Protein AF-A0A1A8GFJ2-F1 (afdb_monomer_lite)

pLDDT: mean 91.42, std 7.44, range [63.09, 98.38]

Structure (mmCIF, N/CA/C/O backbone):
data_AF-A0A1A8GFJ2-F1
#
_entry.id   AF-A0A1A8GFJ2-F1
#
loop_
_atom_site.group_PDB
_atom_site.id
_atom_site.type_symbol
_atom_site.label_atom_id
_atom_site.label_alt_id
_atom_site.label_comp_id
_atom_site.label_asym_id
_atom_site.label_entity_id
_atom_site.label_seq_id
_atom_site.pdbx_PDB_ins_code
_atom_site.Cartn_x
_atom_site.Cartn_y
_atom_site.Cartn_z
_atom_site.occupancy
_atom_site.B_iso_or_equiv
_atom_site.auth_seq_id
_atom_site.auth_comp_id
_atom_site.auth_asym_id
_atom_site.auth_atom_id
_atom_site.pdbx_PDB_model_num
ATOM 1 N N . MET A 1 1 ? -6.091 -4.956 21.523 1.00 66.31 1 MET A N 1
ATOM 2 C CA . MET A 1 1 ? -6.459 -4.159 20.341 1.00 66.31 1 MET A CA 1
ATOM 3 C C . MET A 1 1 ? -5.233 -4.157 19.462 1.00 66.31 1 MET A C 1
ATOM 5 O O . MET A 1 1 ? -4.198 -3.723 19.943 1.00 66.31 1 MET A O 1
ATOM 9 N N . GLU A 1 2 ? -5.320 -4.753 18.282 1.00 88.50 2 GLU A N 1
ATOM 10 C CA . GLU A 1 2 ? -4.211 -4.831 17.322 1.00 88.50 2 GLU A CA 1
ATOM 11 C C . GLU A 1 2 ? -4.342 -3.667 16.326 1.00 88.50 2 GLU A C 1
ATOM 13 O O . GLU A 1 2 ? -5.463 -3.214 16.098 1.00 88.50 2 GLU A O 1
ATOM 18 N N . GLU A 1 3 ? -3.220 -3.140 15.829 1.00 96.06 3 GLU A N 1
ATOM 19 C CA . GLU A 1 3 ? -3.025 -1.946 14.977 1.00 96.06 3 GLU A CA 1
ATOM 20 C C . GLU A 1 3 ? -4.206 -0.961 14.793 1.00 96.06 3 GLU A C 1
ATOM 22 O O . GLU A 1 3 ? -4.127 0.161 15.292 1.00 96.06 3 GLU A O 1
ATOM 27 N N . ILE A 1 4 ? -5.278 -1.332 14.073 1.00 96.69 4 ILE A N 1
ATOM 28 C CA . ILE A 1 4 ? -6.417 -0.449 13.721 1.00 96.69 4 ILE A CA 1
ATOM 29 C C . ILE A 1 4 ? -7.792 -0.900 14.243 1.00 96.69 4 ILE A C 1
ATOM 31 O O . ILE A 1 4 ? -8.807 -0.288 13.904 1.00 96.69 4 ILE A O 1
ATOM 35 N N . SER A 1 5 ? -7.852 -1.950 15.066 1.00 95.62 5 SER A N 1
ATOM 36 C CA . SER A 1 5 ? -9.103 -2.515 15.613 1.00 95.62 5 SER A CA 1
ATOM 37 C C . SER A 1 5 ? -10.069 -3.125 14.587 1.00 95.62 5 SER A C 1
ATOM 39 O O . SER A 1 5 ? -11.263 -3.231 14.864 1.00 95.62 5 SER A O 1
ATOM 41 N N . LEU A 1 6 ? -9.571 -3.539 13.419 1.00 95.56 6 LEU A N 1
ATOM 42 C CA . LEU A 1 6 ? -10.370 -4.234 12.409 1.00 95.56 6 LEU A CA 1
ATOM 43 C C . LEU A 1 6 ? -10.736 -5.638 12.905 1.00 95.56 6 LEU A C 1
ATOM 45 O O . LEU A 1 6 ? -9.849 -6.428 13.238 1.00 95.56 6 LEU A O 1
ATOM 49 N N . LYS A 1 7 ? -12.032 -5.955 12.980 1.00 94.62 7 LYS A N 1
ATOM 50 C CA . LYS A 1 7 ? -12.477 -7.298 13.369 1.00 94.62 7 LYS A CA 1
ATOM 51 C C . LYS A 1 7 ? -12.453 -8.233 12.158 1.00 94.62 7 LYS A C 1
ATOM 53 O O . LYS A 1 7 ? -12.678 -7.769 11.044 1.00 94.62 7 LYS A O 1
ATOM 58 N N . PRO A 1 8 ? -12.262 -9.548 12.361 1.00 93.81 8 PRO A N 1
ATOM 59 C CA . PRO A 1 8 ? -12.320 -10.521 11.270 1.00 93.81 8 PRO A CA 1
ATOM 60 C C . PRO A 1 8 ? -13.624 -10.475 10.461 1.00 93.81 8 PRO A C 1
ATOM 62 O O . PRO A 1 8 ? -13.583 -10.640 9.249 1.00 93.81 8 PRO A O 1
ATOM 65 N N . ASP A 1 9 ? -14.755 -10.200 11.117 1.00 94.38 9 ASP A N 1
ATOM 66 C CA . ASP A 1 9 ? -16.069 -10.116 10.462 1.00 94.38 9 ASP A CA 1
ATOM 67 C C . ASP A 1 9 ? -16.272 -8.805 9.673 1.00 94.38 9 A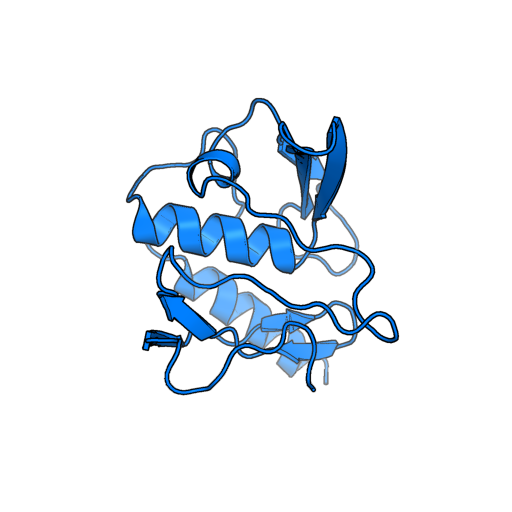SP A C 1
ATOM 69 O O . ASP A 1 9 ? -17.193 -8.719 8.865 1.00 94.38 9 ASP A O 1
ATOM 73 N N . ASP A 1 10 ? -15.408 -7.799 9.874 1.00 95.00 10 ASP A N 1
ATOM 74 C CA . ASP A 1 10 ? -15.473 -6.487 9.208 1.00 95.00 10 ASP A CA 1
ATOM 75 C C . ASP A 1 10 ? -14.618 -6.442 7.918 1.00 95.00 10 ASP A C 1
ATOM 77 O O . ASP A 1 10 ? -14.432 -5.377 7.323 1.00 95.00 10 ASP A O 1
ATOM 81 N N . VAL A 1 11 ? -14.062 -7.583 7.484 1.00 97.00 11 VAL A N 1
ATOM 82 C CA . VAL A 1 11 ? -13.230 -7.689 6.277 1.00 97.00 11 VAL A CA 1
ATOM 83 C C . VAL A 1 11 ? -13.571 -8.927 5.451 1.00 97.00 11 VAL A C 1
ATOM 85 O O . VAL A 1 11 ? -13.569 -10.057 5.932 1.00 97.00 11 VAL A O 1
ATOM 88 N N . GLN A 1 12 ? -13.786 -8.728 4.153 1.00 98.00 12 GLN A N 1
ATOM 89 C CA . GLN A 1 12 ? -13.924 -9.818 3.193 1.00 98.00 12 GLN A CA 1
ATOM 90 C C . GLN A 1 12 ? -12.591 -10.046 2.479 1.00 98.00 12 GLN A C 1
ATOM 92 O O . GLN A 1 12 ? -12.213 -9.277 1.597 1.00 98.00 12 GLN A O 1
ATOM 97 N N . VAL A 1 13 ? -11.888 -11.129 2.812 1.00 97.88 13 VAL A N 1
ATOM 98 C CA . VAL A 1 13 ? -10.660 -11.520 2.100 1.00 97.88 13 VAL A CA 1
ATOM 99 C C . VAL A 1 13 ? -10.988 -11.928 0.659 1.00 97.88 13 VAL A C 1
ATOM 101 O O . VAL A 1 13 ? -11.840 -12.783 0.424 1.00 97.88 13 VAL A O 1
ATOM 104 N N . VAL A 1 14 ? -10.292 -11.321 -0.304 1.00 97.25 14 VAL A N 1
ATOM 105 C CA . VAL A 1 14 ? -10.499 -11.519 -1.747 1.00 97.25 14 VAL A CA 1
ATOM 106 C C . VAL A 1 14 ? -9.460 -12.470 -2.320 1.00 97.25 14 VAL A C 1
ATOM 108 O O . VAL A 1 14 ? -9.794 -13.411 -3.037 1.00 97.25 14 VAL A O 1
ATOM 111 N N . CYS A 1 15 ? -8.185 -12.218 -2.023 1.00 96.31 15 CYS A N 1
ATOM 112 C CA . CYS A 1 15 ? -7.084 -13.032 -2.514 1.00 96.31 15 CYS A CA 1
ATOM 113 C C . CYS A 1 15 ? -5.829 -12.881 -1.652 1.00 96.31 15 CYS A C 1
ATOM 115 O O . CYS A 1 15 ? -5.677 -11.949 -0.858 1.00 96.31 15 CYS A O 1
ATOM 117 N N . THR A 1 16 ? -4.902 -13.810 -1.858 1.00 96.38 16 THR A N 1
ATOM 118 C CA . THR A 1 16 ? -3.529 -13.731 -1.363 1.00 96.38 16 THR A CA 1
ATOM 119 C C . THR A 1 16 ? -2.613 -13.489 -2.555 1.00 96.38 16 THR A C 1
ATOM 121 O O . THR A 1 16 ? -2.702 -14.193 -3.561 1.00 96.38 16 THR A O 1
ATOM 124 N N . LEU A 1 17 ? -1.755 -12.476 -2.458 1.00 93.44 17 LEU A N 1
ATOM 125 C CA . LEU A 1 17 ? -0.768 -12.160 -3.487 1.00 93.44 17 LEU A CA 1
ATOM 126 C C . LEU A 1 17 ? 0.481 -13.030 -3.320 1.00 93.44 17 LEU A C 1
ATOM 128 O O . LEU A 1 17 ? 0.683 -13.680 -2.292 1.00 93.44 17 LEU A O 1
ATOM 132 N N . TYR A 1 18 ? 1.338 -13.035 -4.341 1.00 89.06 18 TYR A N 1
ATOM 133 C CA . TYR A 1 18 ? 2.573 -13.809 -4.299 1.00 89.06 18 TYR A CA 1
ATOM 134 C C . TYR A 1 18 ? 3.485 -13.336 -3.148 1.00 89.06 18 TYR A C 1
ATOM 136 O O . TYR A 1 18 ? 3.626 -12.124 -2.956 1.00 89.06 18 TYR A O 1
ATOM 144 N N . PRO A 1 19 ? 4.119 -14.249 -2.385 1.00 91.44 19 PRO A N 1
ATOM 145 C CA . PRO A 1 19 ? 5.023 -13.865 -1.311 1.00 91.44 19 PRO A CA 1
ATOM 146 C C . PRO A 1 19 ? 6.226 -13.063 -1.812 1.00 91.44 19 PRO A C 1
ATOM 148 O O . PRO A 1 19 ? 6.812 -13.360 -2.854 1.00 91.44 19 PRO A O 1
ATOM 151 N N . VAL A 1 20 ? 6.631 -12.068 -1.032 1.00 88.31 20 VAL A N 1
ATOM 152 C CA . VAL A 1 20 ? 7.717 -11.141 -1.362 1.00 88.31 20 VAL A CA 1
ATOM 153 C C . VAL A 1 20 ? 8.662 -10.985 -0.182 1.00 88.31 20 VAL A C 1
ATOM 155 O O . VAL A 1 20 ? 8.240 -10.939 0.970 1.00 88.31 20 VAL A O 1
ATOM 158 N N . PHE A 1 21 ? 9.960 -10.881 -0.451 1.00 86.06 21 PHE A N 1
ATOM 159 C CA . PHE A 1 21 ? 10.929 -10.592 0.602 1.00 86.06 21 PHE A CA 1
ATOM 160 C C . PHE A 1 21 ? 10.989 -9.096 0.894 1.00 86.06 21 PHE A C 1
ATOM 162 O O . PHE A 1 21 ? 11.184 -8.279 -0.008 1.00 86.06 21 PHE A O 1
ATOM 169 N N . SER A 1 22 ? 10.901 -8.738 2.172 1.00 85.56 22 SER A N 1
ATOM 170 C CA . SER A 1 22 ? 11.206 -7.387 2.627 1.00 85.56 22 SER A CA 1
ATOM 171 C C . SER A 1 22 ? 12.702 -7.086 2.482 1.00 85.56 22 SER A C 1
ATOM 173 O O . SER A 1 22 ? 13.540 -7.981 2.337 1.00 85.56 22 SER A O 1
ATOM 175 N N . LYS A 1 23 ? 13.071 -5.805 2.595 1.00 80.44 23 LYS A N 1
ATOM 176 C CA . LYS A 1 23 ? 14.482 -5.382 2.634 1.00 80.44 23 LYS A CA 1
ATOM 177 C C . LYS A 1 23 ? 15.277 -6.086 3.745 1.00 80.44 23 LYS A C 1
ATOM 179 O O . LYS A 1 23 ? 16.475 -6.295 3.592 1.00 80.44 23 LYS A O 1
ATOM 184 N N . MET A 1 24 ? 14.611 -6.452 4.841 1.00 83.00 24 MET A N 1
ATOM 185 C CA . MET A 1 24 ? 15.208 -7.131 5.995 1.00 83.00 24 MET A CA 1
ATOM 186 C C . MET A 1 24 ? 15.280 -8.657 5.830 1.00 83.00 24 MET A C 1
ATOM 188 O O . MET A 1 24 ? 15.699 -9.341 6.754 1.00 83.00 24 MET A O 1
ATOM 192 N N . GLY A 1 25 ? 14.869 -9.203 4.680 1.00 83.38 25 GLY A N 1
ATOM 193 C CA . GLY A 1 25 ? 14.891 -10.646 4.427 1.00 83.38 25 GLY A CA 1
ATOM 194 C C . GLY A 1 25 ? 13.722 -11.412 5.049 1.00 83.38 25 GLY A C 1
ATOM 195 O O . GLY A 1 25 ? 13.754 -12.637 5.082 1.00 83.38 25 GLY A O 1
ATOM 196 N N . LEU A 1 26 ? 12.678 -10.719 5.511 1.00 88.44 26 LEU A N 1
ATOM 197 C CA . LEU A 1 26 ? 11.455 -11.366 5.989 1.00 88.44 26 LEU A CA 1
ATOM 198 C C . LEU A 1 26 ? 10.568 -11.741 4.803 1.00 88.44 26 LEU A C 1
ATOM 200 O O . LEU A 1 26 ? 10.362 -10.915 3.912 1.00 88.44 26 LEU A O 1
ATOM 204 N N . LEU A 1 27 ? 10.028 -12.959 4.807 1.00 91.19 27 LEU A N 1
ATOM 205 C CA . LEU A 1 27 ? 9.034 -13.383 3.827 1.00 91.19 27 LEU A CA 1
ATOM 206 C C . LEU A 1 27 ? 7.667 -12.797 4.202 1.00 91.19 27 LEU A C 1
ATOM 208 O O . LEU A 1 27 ? 7.099 -13.141 5.236 1.00 91.19 27 LEU A O 1
ATOM 212 N N . VAL A 1 28 ? 7.151 -11.910 3.359 1.00 92.75 28 VAL A N 1
ATOM 213 C CA . VAL A 1 28 ? 5.862 -11.236 3.529 1.00 92.75 28 VAL A CA 1
ATOM 214 C C . VAL A 1 28 ? 4.847 -11.879 2.592 1.00 92.75 28 VAL A C 1
ATOM 216 O O . VAL A 1 28 ? 5.121 -12.034 1.404 1.00 92.75 28 VAL A O 1
ATOM 219 N N . THR A 1 29 ? 3.671 -12.230 3.114 1.00 95.31 29 THR A N 1
ATOM 220 C CA . THR A 1 29 ? 2.551 -12.777 2.333 1.00 95.31 29 THR A CA 1
ATOM 221 C C . THR A 1 29 ? 1.410 -11.759 2.322 1.00 95.31 29 THR A C 1
ATOM 223 O O . THR A 1 29 ? 0.700 -11.651 3.322 1.00 95.31 29 THR A O 1
ATOM 226 N N . PRO A 1 30 ? 1.244 -10.966 1.248 1.00 96.56 30 PRO A N 1
ATOM 227 C CA . PRO A 1 30 ? 0.227 -9.922 1.214 1.00 96.56 30 PRO A CA 1
ATOM 228 C C . PRO A 1 30 ? -1.171 -10.511 1.003 1.00 96.56 30 PRO A C 1
ATOM 230 O O . PRO A 1 30 ? -1.372 -11.371 0.145 1.00 96.56 30 PRO A O 1
ATOM 233 N N . VAL A 1 31 ? -2.152 -10.004 1.747 1.00 97.62 31 VAL A N 1
ATOM 234 C CA . VAL A 1 31 ? -3.566 -10.382 1.631 1.00 97.62 31 VAL A CA 1
ATOM 235 C C . VAL A 1 31 ? -4.370 -9.144 1.251 1.00 97.62 31 VAL A C 1
ATOM 237 O O . VAL A 1 31 ? -4.166 -8.077 1.825 1.00 97.62 31 VAL A O 1
ATOM 240 N N . VAL A 1 32 ? -5.267 -9.282 0.276 1.00 98.00 32 VAL A N 1
ATOM 241 C CA . VAL A 1 32 ? -6.158 -8.207 -0.178 1.00 98.00 32 VAL A CA 1
ATOM 242 C C . VAL A 1 32 ? -7.565 -8.505 0.320 1.00 98.00 32 VAL A C 1
ATOM 244 O O . VAL A 1 32 ? -8.067 -9.617 0.132 1.00 98.00 32 VAL A O 1
ATOM 247 N N . GLY A 1 33 ? -8.207 -7.517 0.939 1.00 97.62 33 GLY A N 1
ATOM 248 C CA . GLY A 1 33 ? -9.572 -7.626 1.440 1.00 97.62 33 GLY A CA 1
ATOM 249 C C . GLY A 1 33 ? -10.388 -6.367 1.169 1.00 97.62 33 GLY A C 1
ATOM 250 O O . GLY A 1 33 ? -9.834 -5.272 1.077 1.00 97.62 33 GLY A O 1
ATOM 251 N N . PHE A 1 34 ? -11.701 -6.535 1.041 1.00 97.69 34 PHE A N 1
ATOM 252 C CA . PHE A 1 34 ? -12.653 -5.431 1.055 1.00 97.69 34 PHE A CA 1
ATOM 253 C C . PHE A 1 34 ? -13.050 -5.108 2.492 1.00 97.69 34 PHE A C 1
ATOM 255 O O . PHE A 1 34 ? -13.240 -6.012 3.305 1.00 97.69 34 PHE A O 1
ATOM 262 N N . ILE A 1 35 ? -13.173 -3.817 2.779 1.00 96.69 35 ILE A N 1
ATOM 263 C CA . ILE A 1 35 ? -13.630 -3.280 4.057 1.00 96.69 35 ILE A CA 1
ATOM 264 C C . ILE A 1 35 ? -14.826 -2.378 3.749 1.00 96.69 35 ILE A C 1
ATOM 266 O O . ILE A 1 35 ? -14.795 -1.633 2.767 1.00 96.69 35 ILE A O 1
ATOM 270 N N . GLU A 1 36 ? -15.869 -2.463 4.569 1.00 94.06 36 GLU A N 1
ATOM 271 C CA . GLU A 1 36 ? -17.062 -1.624 4.438 1.00 94.06 36 GLU A CA 1
ATOM 272 C C . GLU A 1 36 ? -16.737 -0.143 4.677 1.00 94.06 36 GLU A C 1
ATOM 274 O O . GLU A 1 36 ? -15.950 0.202 5.557 1.00 94.06 36 GLU A O 1
ATOM 279 N N . GLU A 1 37 ? -17.399 0.759 3.949 1.00 90.44 37 GLU A N 1
ATOM 280 C CA . GLU A 1 37 ? -17.190 2.212 4.086 1.00 90.44 37 GLU A CA 1
ATOM 281 C C . GLU A 1 37 ? -17.550 2.728 5.493 1.00 90.44 37 GLU A C 1
ATOM 283 O O . GLU A 1 37 ? -17.007 3.724 5.966 1.00 90.44 37 GLU A O 1
ATOM 288 N N . THR A 1 38 ? -18.433 2.016 6.197 1.00 93.00 38 THR A N 1
ATOM 289 C CA . THR A 1 38 ? -18.829 2.324 7.577 1.00 93.00 38 THR A CA 1
ATOM 290 C C . THR A 1 38 ? -17.761 1.982 8.617 1.00 93.00 38 THR A C 1
ATOM 292 O O . THR A 1 38 ? -17.933 2.305 9.794 1.00 93.00 38 THR A O 1
ATOM 295 N N . PHE A 1 39 ? -16.682 1.294 8.236 1.00 94.75 39 PHE A N 1
ATOM 296 C CA . PHE A 1 39 ? -15.588 1.004 9.151 1.00 94.75 39 PHE A CA 1
ATOM 297 C C . PHE A 1 39 ? -14.805 2.280 9.476 1.00 94.75 39 PHE A C 1
ATOM 299 O O . PHE A 1 39 ? -14.275 2.964 8.600 1.00 94.75 39 PHE A O 1
ATOM 306 N N . HIS A 1 40 ? -14.670 2.563 10.769 1.00 94.19 40 HIS A N 1
ATOM 307 C CA . HIS A 1 40 ? -13.833 3.648 11.264 1.00 94.19 40 HIS A CA 1
ATOM 308 C C . HIS A 1 40 ? -12.652 3.067 12.053 1.00 94.19 40 HIS A C 1
ATOM 310 O O . HIS A 1 40 ? -12.864 2.480 13.120 1.00 94.19 40 HIS A O 1
ATOM 316 N N . PRO A 1 41 ? -11.407 3.215 11.560 1.00 94.88 41 PRO A N 1
ATOM 317 C CA . PRO A 1 41 ? -10.241 2.651 12.223 1.00 94.88 41 PRO A CA 1
ATOM 318 C C . PRO A 1 41 ? -10.008 3.328 13.574 1.00 94.88 41 PRO A C 1
ATOM 320 O O . PRO A 1 41 ? -10.052 4.553 13.690 1.00 94.88 41 PRO A O 1
ATOM 323 N N . THR A 1 42 ? -9.701 2.526 14.592 1.00 96.44 42 THR A N 1
ATOM 324 C CA . THR A 1 42 ? -9.265 3.017 15.905 1.00 96.44 42 THR A CA 1
ATOM 325 C C . THR A 1 42 ? -7.802 2.620 16.097 1.00 96.44 42 THR A C 1
ATOM 327 O O . THR A 1 42 ? -7.542 1.454 16.413 1.00 96.44 42 THR A O 1
ATOM 330 N N . PRO A 1 43 ? -6.841 3.536 15.858 1.00 96.56 43 PRO A N 1
ATOM 331 C CA . PRO A 1 43 ? -5.421 3.209 15.898 1.00 96.56 43 PRO A CA 1
ATOM 332 C C . PRO A 1 43 ? -4.932 2.940 17.323 1.00 96.56 43 PRO A C 1
ATOM 334 O O . PRO A 1 43 ? -5.281 3.660 18.260 1.00 96.56 43 PRO A O 1
ATOM 337 N N . ASN A 1 44 ? -4.075 1.932 17.479 1.00 97.56 44 ASN A N 1
ATOM 338 C CA . ASN A 1 44 ? -3.305 1.698 18.695 1.00 97.56 44 ASN A CA 1
ATOM 339 C C . ASN A 1 44 ? -2.142 2.706 18.770 1.00 97.56 44 ASN A C 1
ATOM 341 O O . ASN A 1 44 ? -1.182 2.561 18.013 1.00 97.56 44 ASN A O 1
ATOM 345 N N . PRO A 1 45 ? -2.153 3.691 19.689 1.00 96.25 45 PRO A N 1
ATOM 346 C CA . PRO A 1 45 ? -1.133 4.741 19.724 1.00 96.25 45 PRO A CA 1
ATOM 347 C C . PRO A 1 45 ? 0.269 4.237 20.100 1.00 96.25 45 PRO A C 1
ATOM 349 O O . PRO A 1 45 ? 1.238 4.972 19.928 1.00 96.25 45 PRO A O 1
ATOM 352 N N . ALA A 1 46 ? 0.398 3.008 20.617 1.00 96.69 46 ALA A N 1
ATOM 353 C CA . ALA A 1 46 ? 1.697 2.394 20.891 1.00 96.69 46 ALA A CA 1
ATOM 354 C C . ALA A 1 46 ? 2.426 1.926 19.616 1.00 96.69 46 ALA A C 1
ATOM 356 O O . ALA A 1 46 ? 3.647 1.791 19.629 1.00 96.69 46 ALA A O 1
ATOM 357 N N . GLU A 1 47 ? 1.689 1.685 18.528 1.00 96.56 47 GLU A N 1
ATOM 358 C CA . GLU A 1 47 ? 2.197 1.048 17.303 1.00 96.56 47 GLU A CA 1
ATOM 359 C C . GLU A 1 47 ? 1.928 1.896 16.050 1.00 96.56 47 GLU A C 1
ATOM 361 O O . GLU A 1 47 ? 2.743 1.925 15.130 1.00 96.56 47 GLU A O 1
ATOM 366 N N . VAL A 1 48 ? 0.810 2.631 16.023 1.00 97.62 48 VAL A N 1
ATOM 367 C CA . VAL A 1 48 ? 0.300 3.343 14.848 1.00 97.62 48 VAL A CA 1
ATOM 368 C C . VAL A 1 48 ? 0.210 4.842 15.127 1.00 97.62 48 VAL A C 1
ATOM 370 O O . VAL A 1 48 ? -0.574 5.300 15.956 1.00 97.62 48 VAL A O 1
AT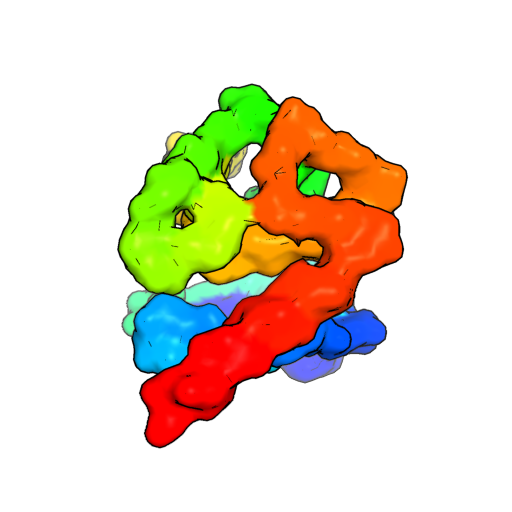OM 373 N N . SER A 1 49 ? 0.995 5.630 14.389 1.00 96.12 49 SER A N 1
ATOM 374 C CA . SER A 1 49 ? 1.041 7.094 14.531 1.00 96.12 49 SER A CA 1
ATOM 375 C C . SER A 1 49 ? -0.009 7.841 13.699 1.00 96.12 49 SER A C 1
ATOM 377 O O . SER A 1 49 ? -0.323 8.996 13.994 1.00 96.12 49 SER A O 1
ATOM 379 N N . ALA A 1 50 ? -0.524 7.220 12.635 1.00 95.81 50 ALA A N 1
ATOM 380 C CA . ALA A 1 50 ? -1.543 7.786 11.757 1.00 95.81 50 ALA A CA 1
ATOM 381 C C . ALA A 1 50 ? -2.229 6.692 10.928 1.00 95.81 50 ALA A C 1
ATOM 383 O O . ALA A 1 50 ? -1.605 5.690 10.584 1.00 95.81 50 ALA A O 1
ATOM 384 N N . VAL A 1 51 ? -3.486 6.937 10.554 1.00 96.19 51 VAL A N 1
ATOM 385 C CA . VAL A 1 51 ? -4.240 6.149 9.570 1.00 96.19 51 VAL A CA 1
ATOM 386 C C . VAL A 1 51 ? -4.790 7.115 8.527 1.00 96.19 51 VAL A C 1
ATOM 388 O O . VAL A 1 51 ? -5.287 8.182 8.883 1.00 96.19 51 VAL A O 1
ATOM 391 N N . PHE A 1 52 ? -4.669 6.761 7.253 1.00 96.25 52 PHE A N 1
ATOM 392 C CA . PHE A 1 52 ? -5.135 7.561 6.125 1.00 96.25 52 PHE A CA 1
ATOM 393 C C . PHE A 1 52 ? -5.530 6.637 4.969 1.00 96.25 52 PHE A C 1
ATOM 395 O O . PHE A 1 52 ? -5.089 5.487 4.908 1.00 96.25 52 PHE A O 1
ATOM 402 N N . THR A 1 53 ? -6.360 7.135 4.057 1.00 95.75 53 THR A N 1
ATOM 403 C CA . THR A 1 53 ? -6.786 6.417 2.853 1.00 95.75 53 THR A CA 1
ATOM 404 C C . THR A 1 53 ? -6.305 7.158 1.613 1.00 95.75 53 THR A C 1
ATOM 406 O O . THR A 1 53 ? -6.227 8.385 1.590 1.00 95.75 53 THR A O 1
ATOM 409 N N . VAL A 1 54 ? -5.948 6.401 0.578 1.00 97.44 54 VAL A N 1
ATOM 410 C CA . VAL A 1 54 ? -5.459 6.938 -0.695 1.00 97.44 54 VAL A CA 1
ATOM 411 C C . VAL A 1 54 ? -6.306 6.337 -1.814 1.00 97.44 54 VAL A C 1
ATOM 413 O O . VAL A 1 54 ? -6.476 5.114 -1.828 1.00 97.44 54 VAL A O 1
ATOM 416 N N . PRO A 1 55 ? -6.840 7.146 -2.748 1.00 97.31 55 PRO A N 1
ATOM 417 C CA . PRO A 1 55 ? -7.516 6.629 -3.932 1.00 97.31 55 PRO A CA 1
ATOM 418 C C . PRO A 1 55 ? -6.610 5.664 -4.697 1.00 97.31 55 PRO A C 1
ATOM 420 O O . PRO A 1 55 ? -5.437 5.950 -4.917 1.00 97.31 55 PRO A O 1
ATOM 423 N N . LEU A 1 56 ? -7.130 4.506 -5.102 1.00 97.50 56 LEU A N 1
ATOM 424 C CA . LEU A 1 56 ? -6.293 3.465 -5.703 1.00 97.50 56 LEU A CA 1
ATOM 425 C C . LEU A 1 56 ? -5.655 3.909 -7.034 1.00 97.50 56 LEU A C 1
ATOM 427 O O . LEU A 1 56 ? -4.545 3.496 -7.362 1.00 97.50 56 LEU A O 1
ATOM 431 N N . ASP A 1 57 ? -6.330 4.782 -7.783 1.00 97.38 57 ASP A N 1
ATOM 432 C CA . ASP A 1 57 ? -5.840 5.345 -9.044 1.00 97.38 57 ASP A CA 1
ATOM 433 C C . ASP A 1 57 ? -4.659 6.314 -8.869 1.00 97.38 57 ASP A C 1
ATOM 435 O O . ASP A 1 57 ? -3.903 6.544 -9.813 1.00 97.38 57 ASP A O 1
ATOM 439 N N . PHE A 1 58 ? -4.427 6.811 -7.654 1.00 98.12 58 PHE A N 1
ATOM 440 C CA . PHE A 1 58 ? -3.237 7.588 -7.314 1.00 98.12 58 PHE A CA 1
ATOM 441 C C . PHE A 1 58 ? -1.944 6.814 -7.605 1.00 98.12 58 PHE A C 1
ATOM 443 O O . PHE A 1 58 ? -0.968 7.388 -8.084 1.00 98.12 58 PHE A O 1
ATOM 450 N N . PHE A 1 59 ? -1.946 5.495 -7.385 1.00 97.94 59 PHE A N 1
ATOM 451 C CA . PHE A 1 59 ? -0.774 4.637 -7.580 1.00 97.94 59 PHE A CA 1
ATOM 452 C C . PHE A 1 59 ? -0.497 4.277 -9.043 1.00 97.94 59 PHE A C 1
ATOM 454 O O . PHE A 1 59 ? 0.427 3.516 -9.308 1.00 97.94 59 PHE A O 1
ATOM 461 N N . ILE A 1 60 ? -1.270 4.797 -9.997 1.00 96.75 60 ILE A N 1
ATOM 462 C CA . ILE A 1 60 ? -1.008 4.635 -11.436 1.00 96.75 60 ILE A CA 1
ATOM 463 C C . ILE A 1 60 ? -0.801 5.978 -12.148 1.00 96.75 60 ILE A C 1
ATOM 465 O O . ILE A 1 60 ? -0.648 5.996 -13.368 1.00 96.75 60 ILE A O 1
ATOM 469 N N . CYS A 1 61 ? -0.771 7.084 -11.398 1.00 96.06 61 CYS A N 1
ATOM 470 C CA . CYS A 1 61 ? -0.574 8.435 -11.914 1.00 96.06 61 CYS A CA 1
ATOM 471 C C . CYS A 1 61 ? 0.870 8.917 -11.703 1.00 96.06 61 CYS A C 1
ATOM 473 O O . CYS A 1 61 ? 1.432 8.765 -10.618 1.00 96.06 61 CYS A O 1
ATOM 475 N N . GLU A 1 62 ? 1.463 9.544 -12.721 1.00 95.75 62 GLU A N 1
ATOM 476 C CA . GLU A 1 62 ? 2.850 10.033 -12.682 1.00 95.75 62 GLU A CA 1
ATOM 477 C C . GLU A 1 62 ? 2.998 11.312 -11.842 1.00 95.75 62 GLU A C 1
ATOM 479 O O . GLU A 1 62 ? 4.041 11.557 -11.241 1.00 95.75 62 GLU A O 1
ATOM 484 N N . LYS A 1 63 ? 1.935 12.119 -11.728 1.00 95.25 63 LYS A N 1
ATOM 485 C CA . LYS A 1 63 ? 1.977 13.464 -11.122 1.00 95.25 63 LYS A CA 1
ATOM 486 C C . LYS A 1 63 ? 2.614 13.516 -9.725 1.00 95.25 63 LYS A C 1
ATOM 488 O O . LYS A 1 63 ? 3.233 14.518 -9.375 1.00 95.25 63 LYS A O 1
ATOM 493 N N . HIS A 1 64 ? 2.420 12.473 -8.920 1.00 92.19 64 HIS A N 1
ATOM 494 C CA . HIS A 1 64 ? 2.886 12.393 -7.531 1.00 92.19 64 HIS A CA 1
ATOM 495 C C . HIS A 1 64 ? 3.919 11.282 -7.315 1.00 92.19 64 HIS A C 1
ATOM 497 O O . HIS A 1 64 ? 4.208 10.920 -6.172 1.00 92.19 64 HIS A O 1
ATOM 503 N N . HIS A 1 65 ? 4.450 10.734 -8.407 1.00 97.56 65 HIS A N 1
ATOM 504 C CA . HIS A 1 65 ? 5.348 9.590 -8.436 1.00 97.56 65 HIS A CA 1
ATOM 505 C C . HIS A 1 65 ? 6.793 10.029 -8.691 1.00 97.56 65 HIS A C 1
ATOM 507 O O . HIS A 1 65 ? 7.075 10.977 -9.421 1.00 97.56 65 HIS A O 1
ATOM 513 N N . SER A 1 66 ? 7.732 9.312 -8.083 1.00 96.19 66 SER A N 1
ATOM 514 C CA . SER A 1 66 ? 9.134 9.310 -8.487 1.00 96.19 66 SER A CA 1
ATOM 515 C C . SER A 1 66 ? 9.730 7.910 -8.345 1.00 96.19 66 SER A C 1
ATOM 517 O O . SER A 1 66 ? 9.243 7.074 -7.576 1.00 96.19 66 SER A O 1
ATOM 519 N N . ALA A 1 67 ? 10.786 7.626 -9.106 1.00 94.81 67 ALA A N 1
ATOM 520 C CA . ALA A 1 67 ? 11.477 6.342 -9.070 1.00 94.81 67 ALA A CA 1
ATOM 521 C C . ALA A 1 67 ? 12.992 6.528 -8.967 1.00 94.81 67 ALA A C 1
ATOM 523 O O . ALA A 1 67 ? 13.587 7.331 -9.686 1.00 94.81 67 ALA A O 1
ATOM 524 N N . ALA A 1 68 ? 13.623 5.745 -8.091 1.00 92.94 68 ALA A N 1
ATOM 525 C CA . ALA A 1 68 ? 15.074 5.602 -8.050 1.00 92.94 68 ALA A CA 1
ATOM 526 C C . ALA A 1 68 ? 15.492 4.274 -8.694 1.00 92.94 68 ALA A C 1
ATOM 528 O O . ALA A 1 68 ? 14.956 3.217 -8.362 1.00 92.94 68 ALA A O 1
ATOM 529 N N . HIS A 1 69 ? 16.480 4.318 -9.586 1.00 89.81 69 HIS A N 1
ATOM 530 C CA . HIS A 1 69 ? 17.010 3.141 -10.280 1.00 89.81 69 HIS A CA 1
ATOM 531 C C . HIS A 1 69 ? 18.390 2.752 -9.740 1.00 89.81 69 HIS A C 1
ATOM 533 O O . HIS A 1 69 ? 19.120 3.585 -9.205 1.00 89.81 69 HIS A O 1
ATOM 539 N N . GLY A 1 70 ? 18.761 1.476 -9.885 1.00 84.38 70 GLY A N 1
ATOM 540 C CA . GLY A 1 70 ? 20.088 0.983 -9.492 1.00 84.38 70 GLY A CA 1
ATOM 541 C C . GLY A 1 70 ? 20.324 0.923 -7.979 1.00 84.38 70 GLY A C 1
ATOM 542 O O . GLY A 1 70 ? 21.472 0.886 -7.539 1.00 84.38 70 GLY A O 1
ATOM 543 N N . VAL A 1 71 ? 19.259 0.914 -7.172 1.00 82.81 71 VAL A N 1
ATOM 544 C CA . VAL A 1 71 ? 19.369 0.833 -5.710 1.00 82.81 71 VAL A CA 1
ATOM 545 C C . VAL A 1 71 ? 19.912 -0.549 -5.309 1.00 82.81 71 VAL A C 1
ATOM 547 O O . VAL A 1 71 ? 19.305 -1.566 -5.657 1.00 82.81 71 VAL A O 1
ATOM 550 N N . PRO A 1 72 ? 21.028 -0.632 -4.554 1.00 79.94 72 PRO A N 1
ATOM 551 C CA . PRO A 1 72 ? 21.602 -1.909 -4.147 1.00 79.94 72 PRO A CA 1
ATOM 552 C C . PRO A 1 72 ? 2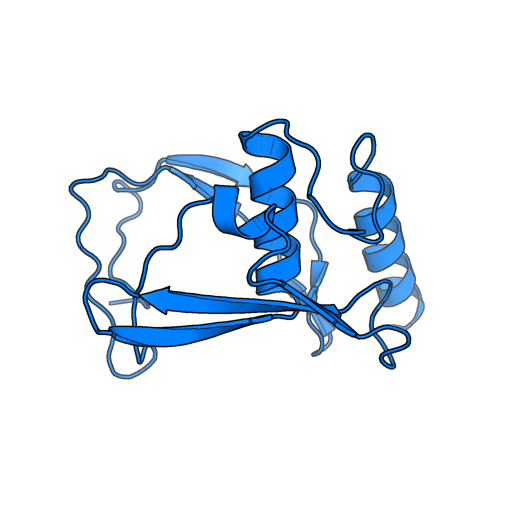0.597 -2.783 -3.398 1.00 79.94 72 PRO A C 1
ATOM 554 O O . PRO A 1 72 ? 20.021 -2.387 -2.385 1.00 79.94 72 PRO A O 1
ATOM 557 N N . GLY A 1 73 ? 20.401 -4.001 -3.899 1.00 74.81 73 GLY A N 1
ATOM 558 C CA . GLY A 1 73 ? 19.461 -4.944 -3.310 1.00 74.81 73 GLY A CA 1
ATOM 559 C C . GLY A 1 73 ? 17.993 -4.657 -3.626 1.00 74.81 73 GLY A C 1
ATOM 560 O O . GLY A 1 73 ? 17.148 -5.274 -2.993 1.00 74.81 73 GLY A O 1
ATOM 561 N N . VAL A 1 74 ? 17.666 -3.796 -4.587 1.00 76.19 74 VAL A N 1
ATOM 562 C CA . VAL A 1 74 ? 16.312 -3.672 -5.146 1.00 76.19 74 VAL A CA 1
ATOM 563 C C . VAL A 1 74 ? 16.356 -4.133 -6.600 1.00 76.19 74 VAL A C 1
ATOM 565 O O . VAL A 1 74 ? 17.258 -3.755 -7.344 1.00 76.19 74 VAL A O 1
ATOM 568 N N . LEU A 1 75 ? 15.418 -4.998 -6.991 1.00 76.62 75 LEU A N 1
ATOM 569 C CA . LEU A 1 75 ? 15.235 -5.382 -8.388 1.00 76.62 75 LEU A CA 1
ATOM 570 C C . LEU A 1 75 ? 14.197 -4.438 -9.000 1.00 76.62 75 LEU A C 1
ATOM 572 O O . LEU A 1 75 ? 13.085 -4.357 -8.486 1.00 76.62 75 LEU A O 1
ATOM 576 N N . GLY A 1 76 ? 14.569 -3.738 -10.070 1.00 83.19 76 GLY A N 1
ATOM 577 C CA . GLY A 1 76 ? 13.706 -2.738 -10.699 1.00 83.19 76 GLY A CA 1
ATOM 578 C C . GLY A 1 76 ? 13.713 -1.368 -9.994 1.00 83.19 76 GLY A C 1
ATOM 579 O O . GLY A 1 76 ? 14.579 -1.103 -9.152 1.00 83.19 76 GLY A O 1
ATOM 580 N N . PRO A 1 77 ? 12.798 -0.465 -10.385 1.00 89.94 77 PRO A N 1
ATOM 581 C CA . PRO A 1 77 ? 12.653 0.863 -9.800 1.00 89.94 77 PRO A CA 1
ATOM 582 C C . PRO A 1 77 ? 12.151 0.813 -8.351 1.00 89.94 77 PRO A C 1
ATOM 584 O O . PRO A 1 77 ? 11.221 0.089 -8.001 1.00 89.94 77 PRO A O 1
ATOM 587 N N . LEU A 1 78 ? 12.742 1.645 -7.494 1.00 92.81 78 LEU A N 1
ATOM 588 C CA . LEU A 1 78 ? 12.214 1.930 -6.164 1.00 92.81 78 LEU A CA 1
ATOM 589 C C . LEU A 1 78 ? 11.205 3.078 -6.267 1.00 92.81 78 LEU A C 1
ATOM 591 O O . LEU A 1 78 ? 11.596 4.246 -6.307 1.00 92.81 78 LEU A O 1
ATOM 595 N N . HIS A 1 79 ? 9.919 2.735 -6.309 1.00 95.44 79 HIS A N 1
ATOM 596 C CA . HIS A 1 79 ? 8.829 3.707 -6.394 1.00 95.44 79 HIS A CA 1
ATOM 597 C C . HIS A 1 79 ? 8.635 4.485 -5.088 1.00 95.44 79 HIS A C 1
ATOM 599 O O . HIS A 1 79 ? 8.719 3.926 -3.990 1.00 95.44 79 HIS A O 1
ATOM 605 N N . SER A 1 80 ? 8.337 5.773 -5.233 1.00 97.50 80 SER A N 1
ATOM 606 C CA . SER A 1 80 ? 7.933 6.698 -4.178 1.00 97.50 80 SER A CA 1
ATOM 607 C C . SER A 1 80 ? 6.716 7.496 -4.626 1.00 97.50 80 SER A C 1
ATOM 609 O O . SER A 1 80 ? 6.647 7.922 -5.776 1.00 97.50 80 SER A O 1
ATOM 611 N N . PHE A 1 81 ? 5.791 7.727 -3.700 1.00 98.38 81 PHE A N 1
ATOM 612 C CA . PHE A 1 81 ? 4.623 8.570 -3.906 1.00 98.38 81 PHE A CA 1
ATOM 613 C C . PHE A 1 81 ? 4.443 9.544 -2.744 1.00 98.38 81 PHE A C 1
ATOM 615 O O . PHE A 1 81 ? 4.597 9.155 -1.584 1.00 98.38 81 PHE A O 1
ATOM 622 N N . TYR A 1 82 ? 4.092 10.790 -3.057 1.00 97.88 82 TYR A N 1
ATOM 623 C CA . TYR A 1 82 ? 3.854 11.850 -2.073 1.00 97.88 82 TYR A CA 1
ATOM 624 C C . TYR A 1 82 ? 2.383 12.248 -2.094 1.00 97.88 82 TYR A C 1
ATOM 626 O O . TYR A 1 82 ? 1.922 12.929 -3.012 1.00 97.88 82 TYR A O 1
ATOM 634 N N . PHE A 1 83 ? 1.633 11.771 -1.103 1.00 98.25 83 PHE A N 1
ATOM 635 C CA . PHE A 1 83 ? 0.200 12.004 -0.986 1.00 98.25 83 PHE A CA 1
ATOM 636 C C . PHE A 1 83 ? -0.081 13.099 0.038 1.00 98.25 83 PHE A C 1
ATOM 638 O O . PHE A 1 83 ? 0.279 12.963 1.205 1.00 98.25 83 PHE A O 1
ATOM 645 N N . GLN A 1 84 ? -0.758 14.162 -0.387 1.00 97.62 84 GLN A N 1
ATOM 646 C CA . GLN A 1 84 ? -1.266 15.185 0.518 1.00 97.62 84 GLN A CA 1
ATOM 647 C C . GLN A 1 84 ? -2.704 14.836 0.905 1.00 97.62 84 GLN A C 1
ATOM 649 O O . GLN A 1 84 ? -3.602 14.889 0.065 1.00 97.62 84 GLN A O 1
ATOM 654 N N . ASP A 1 85 ? -2.919 14.481 2.170 1.00 96.62 85 ASP A N 1
ATOM 655 C CA . ASP A 1 85 ? -4.247 14.156 2.680 1.00 96.62 85 ASP A CA 1
ATOM 656 C C . ASP A 1 85 ? -5.123 15.422 2.718 1.00 96.62 85 ASP A C 1
ATOM 658 O O . ASP A 1 85 ? -4.782 16.376 3.428 1.00 96.62 85 ASP A O 1
ATOM 662 N N . PRO A 1 86 ? -6.254 15.459 1.988 1.00 95.12 86 PRO A N 1
ATOM 663 C CA . PRO A 1 86 ? -7.113 16.637 1.937 1.00 95.12 86 PRO A CA 1
ATOM 664 C C . PRO A 1 86 ? -7.796 16.949 3.274 1.00 95.12 86 PRO A C 1
ATOM 666 O O . PRO A 1 86 ? -8.221 18.085 3.471 1.00 95.12 86 PRO A O 1
ATOM 669 N N . VAL A 1 87 ? -7.916 15.973 4.184 1.00 92.44 87 VAL A N 1
ATOM 670 C CA . VAL A 1 87 ? -8.596 16.167 5.473 1.00 92.44 87 VAL A CA 1
ATOM 671 C C . VAL A 1 87 ? -7.647 16.761 6.509 1.00 92.44 87 VAL A C 1
ATOM 673 O O . VAL A 1 87 ? -7.954 17.790 7.109 1.00 92.44 87 VAL A O 1
ATOM 676 N N . SER A 1 88 ? -6.490 16.136 6.734 1.00 94.44 88 SER A N 1
ATOM 677 C CA . SER A 1 88 ? -5.527 16.614 7.736 1.00 94.44 88 SER A CA 1
ATOM 678 C C . SER A 1 88 ? -4.541 17.658 7.208 1.00 94.44 88 SER A C 1
ATOM 680 O O . SER A 1 88 ? -3.854 18.301 8.003 1.00 94.44 88 SER A O 1
ATOM 682 N N . GLY A 1 89 ? -4.417 17.806 5.885 1.00 95.50 89 GLY A N 1
ATOM 683 C CA . GLY A 1 89 ? -3.400 18.636 5.237 1.00 95.50 89 GLY A CA 1
ATOM 684 C C . GLY A 1 89 ? -1.975 18.076 5.335 1.00 95.50 89 GLY A C 1
ATOM 685 O O . GLY A 1 89 ? -1.037 18.722 4.864 1.00 95.50 89 GLY A O 1
ATOM 686 N N . ARG A 1 90 ? -1.791 16.900 5.950 1.00 96.88 90 ARG A N 1
ATOM 687 C CA . ARG A 1 90 ? -0.486 16.251 6.116 1.00 96.88 90 ARG A CA 1
ATOM 688 C C . ARG A 1 90 ? -0.043 15.585 4.819 1.00 96.88 90 ARG A C 1
ATOM 690 O O . ARG A 1 90 ? -0.854 15.026 4.087 1.00 96.88 90 ARG A O 1
ATOM 697 N N . GLU A 1 91 ? 1.262 15.592 4.583 1.00 97.44 91 GLU A N 1
ATOM 698 C CA . GLU A 1 91 ? 1.875 14.811 3.512 1.00 97.44 91 GLU A CA 1
ATOM 699 C C . GLU A 1 91 ? 2.341 13.446 4.035 1.00 97.44 91 GLU A C 1
ATOM 701 O O . GLU A 1 91 ? 2.922 13.341 5.121 1.00 97.44 91 GLU A O 1
ATOM 706 N N . PHE A 1 92 ? 2.093 12.403 3.246 1.00 98.25 92 PHE A N 1
ATOM 707 C CA . PHE A 1 92 ? 2.513 11.032 3.490 1.00 98.25 92 PHE A CA 1
ATOM 708 C C . PHE A 1 92 ? 3.398 10.543 2.343 1.00 98.25 92 PHE A C 1
ATOM 710 O O . PHE A 1 92 ? 3.022 10.613 1.172 1.00 98.25 92 PHE A O 1
ATOM 717 N N . HIS A 1 93 ? 4.569 10.007 2.692 1.00 98.06 93 HIS A N 1
ATOM 718 C CA . HIS A 1 93 ? 5.498 9.399 1.741 1.00 98.06 93 HIS A CA 1
ATOM 719 C C . HIS A 1 93 ? 5.334 7.878 1.742 1.00 98.06 93 HIS A C 1
ATOM 721 O O . HIS A 1 93 ? 5.598 7.210 2.742 1.00 98.06 93 HIS A O 1
ATOM 727 N N . ILE A 1 94 ? 4.903 7.331 0.608 1.00 98.38 94 ILE A N 1
ATOM 728 C CA . ILE A 1 94 ? 4.621 5.905 0.419 1.00 98.38 94 ILE A CA 1
ATOM 729 C C . ILE A 1 94 ? 5.678 5.343 -0.526 1.00 98.38 94 ILE A C 1
ATOM 731 O O . ILE A 1 94 ? 5.784 5.777 -1.671 1.00 98.38 94 ILE A O 1
ATOM 735 N N . TRP A 1 95 ? 6.486 4.391 -0.062 1.00 96.62 95 TRP A N 1
ATOM 736 C CA . TRP A 1 95 ? 7.646 3.910 -0.816 1.00 96.62 95 TRP A CA 1
ATOM 737 C C . TRP A 1 95 ? 7.992 2.453 -0.500 1.00 96.62 95 TRP A C 1
ATOM 739 O O . TRP A 1 95 ? 7.411 1.826 0.390 1.00 96.62 95 TRP A O 1
ATOM 749 N N . GLY A 1 96 ? 8.950 1.897 -1.244 1.00 92.44 96 GLY A N 1
ATOM 750 C CA . GLY A 1 96 ? 9.469 0.555 -0.986 1.00 92.44 96 GLY A CA 1
ATOM 751 C C . GLY A 1 96 ? 8.460 -0.546 -1.290 1.00 92.44 96 GLY A C 1
ATOM 752 O O . GLY A 1 96 ? 7.736 -0.484 -2.283 1.00 92.44 96 GLY A O 1
ATOM 753 N N . LEU A 1 97 ? 8.429 -1.574 -0.436 1.00 92.00 97 LEU A N 1
ATOM 754 C CA . LEU A 1 97 ? 7.554 -2.731 -0.636 1.00 92.00 97 LEU A CA 1
ATOM 755 C C . LEU A 1 97 ? 6.071 -2.333 -0.632 1.00 92.00 97 LEU A C 1
ATOM 757 O O . LEU A 1 97 ? 5.303 -2.847 -1.437 1.00 92.00 97 LEU A O 1
ATOM 761 N N . THR A 1 98 ? 5.684 -1.381 0.217 1.00 95.81 98 THR A N 1
ATOM 762 C CA . THR A 1 98 ? 4.307 -0.880 0.284 1.00 95.81 98 THR A CA 1
ATOM 763 C C . THR A 1 98 ? 3.879 -0.238 -1.033 1.00 95.81 98 THR A C 1
ATOM 765 O O . THR A 1 98 ? 2.810 -0.558 -1.544 1.00 95.81 98 THR A O 1
ATOM 768 N N . ALA A 1 99 ? 4.727 0.610 -1.625 1.00 96.50 99 ALA A N 1
ATOM 769 C CA . ALA A 1 99 ? 4.442 1.223 -2.922 1.00 96.50 99 ALA A CA 1
ATOM 770 C C . ALA A 1 99 ? 4.336 0.177 -4.043 1.00 96.50 99 ALA A C 1
ATOM 772 O O . ALA A 1 99 ? 3.409 0.239 -4.842 1.00 96.50 99 ALA A O 1
ATOM 773 N N . LEU A 1 100 ? 5.234 -0.816 -4.070 1.00 93.44 100 LEU A N 1
ATOM 774 C CA . LEU A 1 100 ? 5.188 -1.909 -5.048 1.00 93.44 100 LEU A CA 1
ATOM 775 C C . LEU A 1 100 ? 3.861 -2.681 -4.986 1.00 93.44 100 LEU A C 1
ATOM 777 O O . LEU A 1 100 ? 3.236 -2.923 -6.017 1.00 93.44 100 LEU A O 1
ATOM 781 N N . LEU A 1 101 ? 3.418 -3.047 -3.778 1.00 95.06 101 LEU A N 1
ATOM 782 C CA . LEU A 1 101 ? 2.153 -3.757 -3.583 1.00 95.06 101 LEU A CA 1
ATOM 783 C C . LEU A 1 101 ? 0.950 -2.885 -3.962 1.00 95.06 101 LEU A C 1
ATOM 785 O O . LEU A 1 101 ? 0.030 -3.380 -4.605 1.00 95.06 101 LEU A O 1
ATOM 789 N N . ALA A 1 102 ? 0.970 -1.592 -3.628 1.00 97.38 102 ALA A N 1
ATOM 790 C CA . ALA A 1 102 ? -0.099 -0.666 -3.993 1.00 97.38 102 ALA A CA 1
ATOM 791 C C . ALA A 1 102 ? -0.238 -0.507 -5.519 1.00 97.38 102 ALA A C 1
ATOM 793 O O . ALA A 1 102 ? -1.349 -0.591 -6.039 1.00 97.38 102 ALA A O 1
ATOM 794 N N . VAL A 1 103 ? 0.881 -0.368 -6.244 1.00 96.00 103 VAL A N 1
ATOM 795 C CA . VAL A 1 103 ? 0.900 -0.332 -7.719 1.00 96.00 103 VAL A CA 1
ATOM 796 C C . VAL A 1 103 ? 0.341 -1.631 -8.298 1.00 96.00 103 VAL A C 1
ATOM 798 O O . VAL A 1 103 ? -0.521 -1.584 -9.173 1.00 96.00 103 VAL A O 1
ATOM 801 N N . LEU A 1 104 ? 0.779 -2.793 -7.795 1.00 94.62 104 LEU A N 1
ATOM 802 C CA . LEU A 1 104 ? 0.279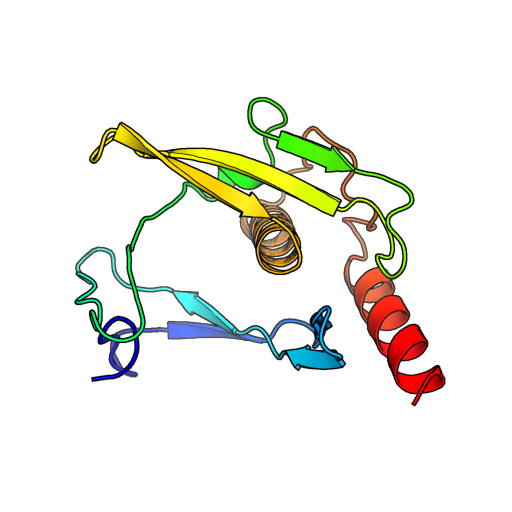 -4.092 -8.253 1.00 94.62 104 LEU A CA 1
ATOM 803 C C . LEU A 1 104 ? -1.241 -4.203 -8.086 1.00 94.62 104 LEU A C 1
ATOM 805 O O . LEU A 1 104 ? -1.944 -4.551 -9.034 1.00 94.62 104 LEU A O 1
ATOM 809 N N . VAL A 1 105 ? -1.755 -3.890 -6.893 1.00 96.44 105 VAL A N 1
ATOM 810 C CA . VAL A 1 105 ? -3.197 -3.933 -6.615 1.00 96.44 105 VAL A CA 1
ATOM 811 C C . VAL A 1 105 ? -3.948 -2.960 -7.524 1.00 96.44 105 VAL A C 1
ATOM 813 O O 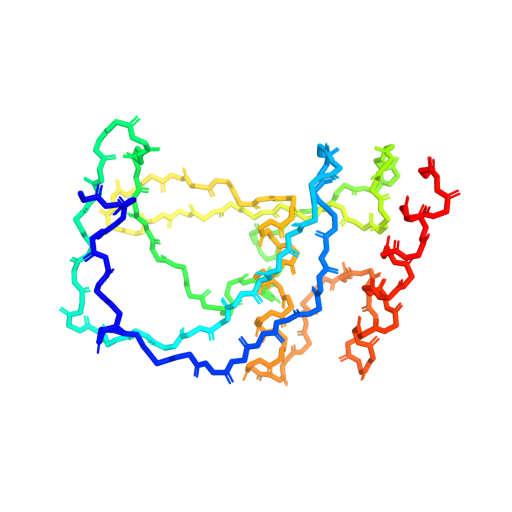. VAL A 1 105 ? -4.979 -3.333 -8.081 1.00 96.44 105 VAL A O 1
ATOM 816 N N . ALA A 1 106 ? -3.425 -1.750 -7.737 1.00 96.94 106 ALA A N 1
ATOM 817 C CA . ALA A 1 106 ? -4.053 -0.755 -8.601 1.00 96.94 106 ALA A CA 1
ATOM 818 C C . ALA A 1 106 ? -4.134 -1.211 -10.063 1.00 96.94 106 ALA A C 1
ATOM 820 O O . ALA A 1 106 ? -5.198 -1.120 -10.672 1.00 96.94 106 ALA A O 1
ATOM 821 N N . VAL A 1 107 ? -3.051 -1.766 -10.612 1.00 94.25 107 VAL A N 1
ATOM 822 C CA . VAL A 1 107 ? -3.023 -2.318 -11.975 1.00 94.25 107 VAL A CA 1
ATOM 823 C C . VAL A 1 107 ? -4.048 -3.441 -12.129 1.00 94.25 107 VAL A C 1
ATOM 825 O O . VAL A 1 107 ? -4.850 -3.414 -13.063 1.00 94.25 107 VAL A O 1
ATOM 828 N N . LEU A 1 108 ? -4.062 -4.401 -11.198 1.00 93.00 108 LEU A N 1
ATOM 829 C CA . LEU A 1 108 ? -4.949 -5.564 -11.266 1.00 93.00 108 LEU A CA 1
ATOM 830 C C . LEU A 1 108 ? -6.427 -5.186 -11.098 1.00 93.00 108 LEU A C 1
ATOM 832 O O . LEU A 1 108 ? -7.279 -5.682 -11.837 1.00 93.00 108 LEU A O 1
ATOM 836 N N . ALA A 1 109 ? -6.739 -4.309 -10.142 1.00 95.38 109 ALA A N 1
ATOM 837 C CA . ALA A 1 109 ? -8.113 -3.928 -9.832 1.00 95.38 109 ALA A CA 1
ATOM 838 C C . ALA A 1 109 ? -8.697 -2.956 -10.866 1.00 95.38 109 ALA A C 1
ATOM 840 O O . ALA A 1 109 ? -9.844 -3.116 -11.282 1.00 95.38 109 ALA A O 1
ATOM 841 N N . LEU A 1 110 ? -7.915 -1.961 -11.301 1.00 95.69 110 LEU A N 1
ATOM 842 C CA . LEU A 1 110 ? -8.382 -0.926 -12.229 1.00 95.69 110 LEU A CA 1
ATOM 843 C C . LEU A 1 110 ? -8.251 -1.342 -13.695 1.00 95.69 110 LEU A C 1
ATOM 845 O O . LEU A 1 110 ? -8.883 -0.723 -14.549 1.00 95.69 110 LEU A O 1
ATOM 849 N N . LYS A 1 111 ? -7.431 -2.361 -13.998 1.00 92.94 111 LYS A N 1
ATOM 850 C CA . LYS A 1 111 ? -7.108 -2.802 -15.366 1.00 92.94 111 LYS A CA 1
ATOM 851 C C . LYS A 1 111 ? -6.624 -1.648 -16.248 1.00 92.94 111 LYS A C 1
ATOM 853 O O . LYS A 1 111 ? -6.988 -1.530 -17.417 1.00 92.94 111 LYS A O 1
ATOM 858 N N . ARG A 1 112 ? -5.825 -0.759 -15.657 1.00 92.62 112 ARG A N 1
ATOM 859 C CA . ARG A 1 112 ? -5.251 0.421 -16.307 1.00 92.62 112 ARG A CA 1
ATOM 860 C C . ARG A 1 112 ? -3.735 0.356 -16.240 1.00 92.62 112 ARG A C 1
ATOM 862 O O . ARG A 1 112 ? -3.166 -0.026 -15.220 1.00 92.62 112 ARG A O 1
ATOM 869 N N . LYS A 1 113 ? -3.096 0.776 -17.330 1.00 92.62 113 LYS A N 1
ATOM 870 C CA . LYS A 1 113 ? -1.644 0.916 -17.402 1.00 92.62 113 LYS A CA 1
ATOM 871 C C . LYS A 1 113 ? -1.193 2.138 -16.580 1.00 92.62 113 LYS A C 1
ATOM 873 O O . LYS A 1 113 ? -1.800 3.197 -16.753 1.00 92.62 113 LYS A O 1
ATOM 878 N N . PRO A 1 114 ? -0.154 2.018 -15.735 1.00 95.69 114 PRO A N 1
ATOM 879 C CA . PRO A 1 114 ? 0.452 3.162 -15.062 1.00 95.69 114 PRO A CA 1
ATOM 880 C C . PRO A 1 114 ? 1.093 4.142 -16.042 1.00 95.69 114 PRO A C 1
ATOM 882 O O . PRO A 1 114 ? 1.581 3.754 -17.103 1.00 95.69 114 PRO A O 1
ATOM 885 N N . GLU A 1 115 ? 1.112 5.416 -15.665 1.00 96.56 115 GLU A N 1
ATOM 886 C CA . GLU A 1 115 ? 1.714 6.506 -16.448 1.00 96.56 115 GLU A CA 1
ATOM 887 C C . GLU A 1 115 ? 3.255 6.505 -16.408 1.00 96.56 115 GLU A C 1
ATOM 889 O O . GLU A 1 115 ? 3.895 7.300 -17.084 1.00 96.56 115 GLU A O 1
ATOM 894 N N . PHE A 1 116 ? 3.858 5.578 -15.664 1.00 94.75 116 PHE A N 1
ATOM 895 C CA . PHE A 1 116 ? 5.300 5.424 -15.482 1.00 94.75 116 PHE A CA 1
ATOM 896 C C . PHE A 1 116 ? 5.734 3.964 -15.677 1.00 94.75 116 PHE A C 1
ATOM 898 O O . PHE A 1 116 ? 4.914 3.043 -15.697 1.00 94.75 116 PHE A O 1
ATOM 905 N N . ASP A 1 117 ? 7.044 3.739 -15.796 1.00 91.81 117 ASP A N 1
ATOM 906 C CA . ASP A 1 117 ? 7.617 2.391 -15.849 1.00 91.81 117 ASP A CA 1
ATOM 907 C C . ASP A 1 117 ? 7.586 1.725 -14.465 1.00 91.81 117 ASP A C 1
ATOM 909 O O . ASP A 1 117 ? 8.216 2.200 -13.519 1.00 91.81 117 ASP A O 1
ATOM 913 N N . THR A 1 118 ? 6.848 0.622 -14.352 1.00 88.75 118 THR A N 1
ATOM 914 C CA . THR A 1 118 ? 6.726 -0.203 -13.141 1.00 88.75 118 THR A CA 1
ATOM 915 C C . THR A 1 118 ? 7.917 -1.128 -12.916 1.00 88.75 118 THR A C 1
ATOM 917 O O . THR A 1 118 ? 8.089 -1.661 -11.822 1.00 88.75 118 THR A O 1
ATOM 920 N N . GLY A 1 119 ? 8.724 -1.378 -13.950 1.00 85.69 119 GLY A N 1
ATOM 921 C CA . GLY A 1 119 ? 9.797 -2.368 -13.925 1.00 85.69 119 GLY A CA 1
ATOM 922 C C . GLY A 1 119 ? 9.338 -3.824 -13.790 1.00 85.69 119 GLY A C 1
ATOM 923 O O . GLY A 1 119 ? 10.178 -4.696 -13.564 1.00 85.69 119 GLY A O 1
ATOM 924 N N . PHE A 1 120 ? 8.039 -4.099 -13.942 1.00 83.81 120 PHE A N 1
ATOM 925 C CA . PHE A 1 120 ? 7.482 -5.444 -14.077 1.00 83.81 120 PHE A CA 1
ATOM 926 C C . PHE A 1 120 ? 6.471 -5.492 -15.224 1.00 83.81 120 PHE A C 1
ATOM 928 O O . PHE A 1 120 ? 5.811 -4.495 -15.521 1.00 83.81 120 PHE A O 1
ATOM 935 N N . ASP A 1 121 ? 6.353 -6.655 -15.865 1.00 84.12 121 ASP A N 1
ATOM 936 C CA . ASP A 1 121 ? 5.376 -6.865 -16.932 1.00 84.12 121 ASP A CA 1
ATOM 937 C C . ASP A 1 121 ? 3.955 -6.831 -16.354 1.00 84.12 121 ASP A C 1
ATOM 939 O O . ASP A 1 121 ? 3.650 -7.528 -15.392 1.00 84.12 121 ASP A O 1
ATOM 943 N N . LEU A 1 122 ? 3.090 -5.991 -16.917 1.00 81.81 122 LEU A N 1
ATOM 944 C CA . LEU A 1 122 ? 1.713 -5.830 -16.450 1.00 81.81 122 LEU A CA 1
ATOM 945 C C . LEU A 1 122 ? 0.815 -6.992 -16.888 1.00 81.81 122 LEU A C 1
ATOM 947 O O . LEU A 1 122 ? -0.179 -7.266 -16.218 1.00 81.81 122 LEU A O 1
ATOM 951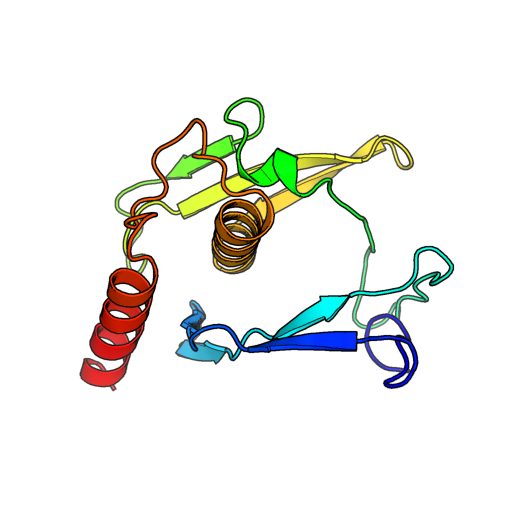 N N . GLU A 1 123 ? 1.168 -7.664 -17.986 1.00 82.12 123 GLU A N 1
ATOM 952 C CA . GLU A 1 123 ? 0.449 -8.837 -18.491 1.00 82.12 123 GLU A CA 1
ATOM 953 C C . GLU A 1 123 ? 0.870 -10.108 -17.741 1.00 82.12 123 GLU A C 1
ATOM 955 O O . GLU A 1 123 ? 0.064 -11.019 -17.550 1.00 82.12 123 GLU A O 1
ATOM 960 N N . ASP A 1 124 ? 2.117 -10.145 -17.262 1.00 84.69 124 ASP A N 1
ATOM 961 C CA . ASP A 1 124 ? 2.653 -11.213 -16.418 1.00 84.69 124 ASP A CA 1
ATOM 962 C C . ASP A 1 124 ? 3.440 -10.659 -15.212 1.00 84.69 124 ASP A C 1
ATOM 964 O O . ASP A 1 124 ? 4.668 -10.797 -15.115 1.00 84.69 124 ASP A O 1
ATOM 968 N N . PRO A 1 125 ? 2.741 -10.057 -14.231 1.00 83.31 125 PRO A N 1
ATOM 969 C CA . PRO A 1 125 ? 3.394 -9.567 -13.023 1.00 83.31 125 PRO A CA 1
ATOM 970 C C . PRO A 1 125 ? 3.978 -10.723 -12.205 1.00 83.31 125 PRO A C 1
ATOM 972 O O . PRO A 1 125 ? 4.936 -10.539 -11.453 1.00 83.31 125 PRO A O 1
ATOM 975 N N . PHE A 1 126 ? 3.432 -11.932 -12.360 1.00 83.31 126 PHE A N 1
ATOM 976 C CA . PHE A 1 126 ? 3.846 -13.117 -11.622 1.00 83.31 126 PHE A CA 1
ATOM 977 C C . PHE A 1 126 ? 5.312 -13.472 -11.882 1.00 83.31 126 PHE A C 1
ATOM 979 O O . PHE A 1 126 ? 6.046 -13.730 -10.926 1.00 83.31 126 PHE A O 1
ATOM 986 N N . SER A 1 127 ? 5.764 -13.421 -13.138 1.00 84.31 127 SER A N 1
ATOM 987 C CA . SER A 1 127 ? 7.163 -13.696 -13.490 1.00 84.31 127 SER A CA 1
ATOM 988 C C . SER A 1 127 ? 8.156 -12.815 -12.728 1.00 84.31 127 SER A C 1
ATOM 990 O O . SER A 1 127 ? 9.174 -13.311 -12.234 1.00 84.31 127 SER A O 1
ATOM 992 N N . PHE A 1 128 ? 7.837 -11.531 -12.545 1.00 83.88 128 PHE A N 1
ATOM 993 C CA . PHE A 1 128 ? 8.671 -10.610 -11.772 1.00 83.88 128 PHE A CA 1
ATOM 994 C C . PHE A 1 128 ? 8.771 -11.023 -10.296 1.00 83.88 128 PHE A C 1
ATOM 996 O O . PHE A 1 128 ? 9.875 -11.147 -9.755 1.00 83.88 128 PHE A O 1
ATOM 1003 N N . PHE A 1 129 ? 7.638 -11.285 -9.636 1.00 82.81 129 PHE A N 1
ATOM 1004 C CA . PHE A 1 129 ? 7.630 -11.669 -8.218 1.00 82.81 129 PHE A CA 1
ATOM 1005 C C . PHE A 1 129 ? 8.252 -13.047 -7.984 1.00 82.81 129 PHE A C 1
ATOM 1007 O O . PHE A 1 129 ? 8.967 -13.249 -7.000 1.00 82.81 129 PHE A O 1
ATOM 1014 N N . HIS A 1 130 ? 8.052 -13.975 -8.917 1.00 83.75 130 HIS A N 1
ATOM 1015 C CA . HIS A 1 130 ? 8.696 -15.278 -8.901 1.00 83.75 130 HIS A CA 1
ATOM 1016 C C . HIS A 1 130 ? 10.224 -15.137 -8.983 1.00 83.75 130 HIS A C 1
ATOM 1018 O O . HIS A 1 130 ? 10.940 -15.689 -8.146 1.00 83.75 130 HIS A O 1
ATOM 1024 N N . GLN A 1 131 ? 10.741 -14.339 -9.923 1.00 80.75 131 GLN A N 1
ATOM 1025 C CA . GLN A 1 131 ? 12.176 -14.061 -10.028 1.00 80.75 131 GLN A CA 1
ATOM 1026 C C . GLN A 1 131 ? 12.727 -13.401 -8.756 1.00 80.75 131 GLN A C 1
ATOM 1028 O O . GLN A 1 131 ? 13.797 -13.786 -8.275 1.00 80.75 131 GLN A O 1
ATOM 1033 N N . LEU A 1 132 ? 11.999 -12.435 -8.189 1.00 78.25 132 LEU A N 1
ATOM 1034 C CA . LEU A 1 132 ? 12.388 -11.760 -6.952 1.00 78.25 132 LEU A CA 1
ATOM 1035 C C . LEU A 1 132 ? 12.503 -12.746 -5.779 1.00 78.25 132 LEU A C 1
ATOM 1037 O O . LEU A 1 132 ? 13.462 -12.668 -5.008 1.00 78.25 132 LEU A O 1
ATOM 1041 N N . LEU A 1 133 ? 11.561 -13.688 -5.662 1.00 81.44 133 LEU A N 1
ATOM 1042 C CA . LEU A 1 133 ? 11.580 -14.730 -4.637 1.00 81.44 133 LEU A CA 1
ATOM 1043 C C . LEU A 1 133 ? 12.784 -15.667 -4.816 1.00 81.44 133 LEU A C 1
ATOM 1045 O O . LEU A 1 133 ? 13.553 -15.866 -3.874 1.00 81.44 133 LEU A O 1
ATOM 1049 N N . HIS A 1 134 ? 12.993 -16.197 -6.025 1.00 80.38 134 HIS A N 1
ATOM 1050 C CA . HIS A 1 134 ? 14.091 -17.131 -6.310 1.00 80.38 134 HIS A CA 1
ATOM 1051 C C . HIS A 1 134 ? 15.469 -16.517 -6.081 1.00 80.38 134 HIS A C 1
ATOM 1053 O O . HIS A 1 134 ? 16.311 -17.140 -5.440 1.00 80.38 134 HIS A O 1
ATOM 1059 N N . LEU A 1 135 ? 15.691 -15.274 -6.520 1.00 76.94 135 LEU A N 1
ATOM 1060 C CA . LEU A 1 135 ? 16.961 -14.564 -6.313 1.00 76.94 135 LEU A CA 1
ATOM 1061 C C . LEU A 1 135 ? 17.315 -14.358 -4.836 1.00 76.94 135 LEU A C 1
ATOM 1063 O O . LEU A 1 135 ? 18.481 -14.124 -4.504 1.00 76.94 135 LEU A O 1
ATOM 1067 N N . ARG A 1 136 ? 16.313 -14.352 -3.957 1.00 76.62 136 ARG A N 1
ATOM 1068 C CA . ARG A 1 136 ? 16.505 -14.219 -2.512 1.00 76.62 136 ARG A CA 1
ATOM 1069 C C . ARG A 1 136 ? 16.701 -15.565 -1.847 1.00 76.62 136 ARG A C 1
ATOM 1071 O O . ARG A 1 136 ? 17.615 -15.679 -1.040 1.00 76.62 136 ARG A O 1
ATOM 1078 N N . LEU A 1 137 ? 15.920 -16.569 -2.237 1.00 76.69 137 LEU A N 1
ATOM 1079 C CA . LEU A 1 137 ? 16.096 -17.938 -1.759 1.00 76.69 137 LEU A CA 1
ATOM 1080 C C . LEU A 1 137 ? 17.466 -18.505 -2.143 1.00 76.69 137 LEU A C 1
ATOM 1082 O O . LEU A 1 137 ? 18.085 -19.172 -1.331 1.00 76.69 137 LEU A O 1
ATOM 1086 N N . SER A 1 138 ? 17.987 -18.186 -3.332 1.00 74.31 138 SER A N 1
ATOM 1087 C CA . SER A 1 138 ? 19.303 -18.661 -3.784 1.00 74.31 138 SER A CA 1
ATOM 1088 C C . SER A 1 138 ? 20.496 -18.015 -3.066 1.00 74.31 138 SER A C 1
ATOM 1090 O O . SER A 1 138 ? 21.639 -18.343 -3.377 1.00 74.31 138 SER A O 1
ATOM 1092 N N . LYS A 1 139 ? 20.259 -17.018 -2.205 1.00 67.12 139 LYS A N 1
ATOM 1093 C CA . LYS A 1 139 ? 21.290 -16.298 -1.436 1.00 67.12 139 LYS A CA 1
ATOM 1094 C C . LYS A 1 139 ? 21.263 -16.640 0.059 1.00 67.12 139 LYS A C 1
ATOM 1096 O O . LYS A 1 139 ? 22.071 -16.074 0.795 1.00 67.12 139 LYS A O 1
ATOM 1101 N N . LEU A 1 140 ? 20.325 -17.490 0.483 1.00 63.09 140 LEU A N 1
ATOM 1102 C CA . LEU A 1 140 ? 20.251 -18.093 1.817 1.00 63.09 140 LEU A CA 1
ATOM 1103 C C . LEU A 1 140 ? 21.058 -19.395 1.834 1.00 63.09 140 LEU A C 1
ATOM 1105 O O . LEU A 1 140 ? 21.668 -19.666 2.889 1.00 63.09 140 LEU A O 1
#

InterPro domains:
  IPR015797 NUDIX hydrolase-like domain superfamily [SSF55811] (1-101)
  IPR045121 Coenzyme A pyrophosphatase [PTHR12992] (2-121)
  IPR045121 Coenzyme A pyrophosphatase [cd03426] (1-98)

Organism: NCBI:txid1143690

Radius of gyration: 16.08 Å; chains: 1; bounding box: 40×37×39 Å

Secondary structure (DSSP, 8-state):
--TT---GGGEEEEEEPPPEE-TTS-EE--EEEEE-TT------TTT-S------GGGGG-GGGEEEE-S-TT-SS-EEEEEEE-TTT--EEEEEHHHHHHHHHHHHHHH----SS--SS-SS-HHHHHHHHHHHHHTT-

Sequence (140 aa):
MEEISLKPDDVQVVCTLYPVFSKMGLLVTPVVGFIEETFHPTPNPAEVSAVFTVPLDFFICEKHHSAAHGVPGVLGPLHSFYFQDPVSGREFHIWGLTALLAVLVAVLALKRKPEFDTGFDLEDPFSFFHQLLHLRLSKL

Foldseek 3Di:
DPAFPQDPVQKAWDDWDQWAAAPVRDTDIDTDIDGDPPDDTDGDVVPDPDDDDDDLCQLQEPPFKDWDPPPPPDQFTWIWGWDQGPPVRDIDIQTDPRSLVSNLCSCVVVVDHGPDDSNADSVCNPVVRVVNVVVSVVVD